Protein AF-A0A4Y2GXM3-F1 (afdb_monomer_lite)

Structure (mmCIF, N/CA/C/O backbone):
data_AF-A0A4Y2GXM3-F1
#
_entry.id   AF-A0A4Y2GXM3-F1
#
loop_
_atom_site.group_PDB
_atom_site.id
_atom_site.type_symbol
_atom_site.label_atom_id
_atom_site.label_alt_id
_atom_site.label_comp_id
_atom_site.label_asym_id
_atom_site.label_entity_id
_atom_site.label_seq_id
_atom_site.pdbx_PDB_ins_code
_atom_site.Cartn_x
_atom_site.Cartn_y
_atom_site.Cartn_z
_atom_site.occupancy
_atom_site.B_iso_or_equiv
_atom_site.auth_seq_id
_atom_site.auth_comp_id
_atom_site.auth_asym_id
_atom_site.auth_atom_id
_atom_site.pdbx_PDB_model_num
ATOM 1 N N . MET A 1 1 ? 1.004 18.731 -27.148 1.00 41.00 1 MET A N 1
ATOM 2 C CA . MET A 1 1 ? 0.271 18.524 -25.878 1.00 41.00 1 MET A CA 1
ATOM 3 C C . MET A 1 1 ? 1.227 18.730 -24.710 1.00 41.00 1 MET A C 1
ATOM 5 O O . MET A 1 1 ? 2.089 17.896 -24.471 1.00 41.00 1 MET A O 1
ATOM 9 N N . LEU A 1 2 ? 1.155 19.890 -24.053 1.00 43.88 2 LEU A N 1
ATOM 10 C CA . LEU A 1 2 ? 2.109 20.311 -23.023 1.00 43.88 2 LEU A CA 1
ATOM 11 C C . LEU A 1 2 ? 1.802 19.648 -21.672 1.00 43.88 2 LEU A C 1
ATOM 13 O O . LEU A 1 2 ? 0.729 19.828 -21.098 1.00 43.88 2 LEU A O 1
ATOM 17 N N . TRP A 1 3 ? 2.784 18.898 -21.176 1.00 54.69 3 TRP A N 1
ATOM 18 C CA . TRP A 1 3 ? 2.893 18.320 -19.838 1.00 54.69 3 TRP A CA 1
ATOM 19 C C . TRP A 1 3 ? 2.672 19.365 -18.727 1.00 54.69 3 TRP A C 1
ATOM 21 O O . TRP A 1 3 ? 3.615 19.994 -18.250 1.00 54.69 3 TRP A O 1
ATOM 31 N N . LYS A 1 4 ? 1.429 19.537 -18.266 1.00 55.31 4 LYS A N 1
ATOM 32 C CA . LYS A 1 4 ? 1.075 20.548 -17.248 1.00 55.31 4 LYS A CA 1
ATOM 33 C C . LYS A 1 4 ? 1.703 20.327 -15.857 1.00 55.31 4 LYS A C 1
ATOM 35 O O . LYS A 1 4 ? 1.666 21.236 -15.044 1.00 55.31 4 LYS A O 1
ATOM 40 N N . HIS A 1 5 ? 2.315 19.168 -15.588 1.00 62.88 5 HIS A N 1
ATOM 41 C CA . HIS A 1 5 ? 2.754 18.775 -14.236 1.00 62.88 5 HIS A CA 1
ATOM 42 C C . HIS A 1 5 ? 4.244 18.415 -14.120 1.00 62.88 5 HIS A C 1
ATOM 44 O O . HIS A 1 5 ? 4.621 17.636 -13.247 1.00 62.88 5 HIS A O 1
ATOM 50 N N . CYS A 1 6 ? 5.106 18.866 -15.037 1.00 70.19 6 CYS A N 1
ATOM 51 C CA . CYS A 1 6 ? 6.538 18.561 -14.944 1.00 70.19 6 CYS A CA 1
ATOM 52 C C . CYS A 1 6 ? 7.345 19.661 -14.276 1.00 70.19 6 CYS A C 1
ATOM 54 O O . CYS A 1 6 ? 7.224 20.820 -14.650 1.00 70.19 6 CYS A O 1
ATOM 56 N N . ILE A 1 7 ? 8.194 19.254 -13.330 1.00 72.44 7 ILE A N 1
ATOM 57 C CA . ILE A 1 7 ? 9.074 20.127 -12.540 1.00 72.44 7 ILE A CA 1
ATOM 58 C C . ILE A 1 7 ? 10.339 20.507 -13.339 1.00 72.44 7 ILE A C 1
ATOM 60 O O . ILE A 1 7 ? 11.126 21.347 -12.918 1.00 72.44 7 ILE A O 1
ATOM 64 N N . CYS A 1 8 ? 10.560 19.909 -14.515 1.00 74.38 8 CYS A N 1
ATOM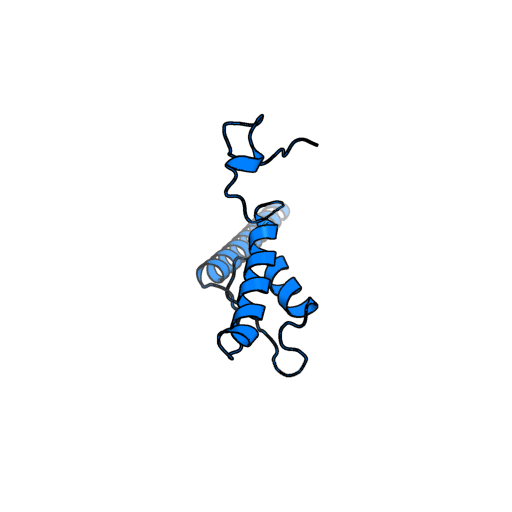 65 C CA . CYS A 1 8 ? 11.696 20.242 -15.368 1.00 74.38 8 CYS A CA 1
ATOM 66 C C . CYS A 1 8 ? 11.649 21.716 -15.808 1.00 74.38 8 CYS A C 1
ATOM 68 O O . CYS A 1 8 ? 10.680 22.168 -16.418 1.00 74.38 8 CYS A O 1
ATOM 70 N N . THR A 1 9 ? 12.738 22.438 -15.545 1.00 69.31 9 THR A N 1
ATOM 71 C CA . THR A 1 9 ? 12.900 23.869 -15.848 1.00 69.31 9 THR A CA 1
ATOM 72 C C . THR A 1 9 ? 12.971 24.164 -17.346 1.00 69.31 9 THR A C 1
ATOM 74 O O . THR A 1 9 ? 12.526 25.218 -17.789 1.00 69.31 9 THR A O 1
ATOM 77 N N . ASN A 1 10 ? 13.481 23.227 -18.150 1.00 70.12 10 ASN A N 1
ATOM 78 C CA . ASN A 1 10 ? 13.586 23.378 -19.598 1.00 70.12 10 ASN A CA 1
ATOM 79 C C . ASN A 1 10 ? 12.449 22.626 -20.313 1.00 70.12 10 ASN A C 1
ATOM 81 O O . ASN A 1 10 ? 12.449 21.396 -20.384 1.00 70.12 10 ASN A O 1
ATOM 85 N N . LYS A 1 11 ? 11.474 23.377 -20.843 1.00 69.12 11 LYS A N 1
ATOM 86 C CA . LYS A 1 11 ? 10.317 22.827 -21.571 1.00 69.12 11 LYS A CA 1
ATOM 87 C C . LYS A 1 11 ? 10.608 22.530 -23.049 1.00 69.12 11 LYS A C 1
ATOM 89 O O . LYS A 1 11 ? 9.902 21.709 -23.625 1.00 69.12 11 LYS A O 1
ATOM 94 N N . THR A 1 12 ? 11.626 23.152 -23.651 1.00 68.06 12 THR A N 1
ATOM 95 C CA . THR A 1 12 ? 11.944 23.018 -25.086 1.00 68.06 12 THR A CA 1
ATOM 96 C C . THR A 1 12 ? 12.776 21.772 -25.397 1.00 68.06 12 THR A C 1
ATOM 98 O O . THR A 1 12 ? 12.523 21.124 -26.402 1.00 68.06 12 THR A O 1
ATOM 101 N N . ASN A 1 13 ? 13.676 21.357 -24.497 1.00 64.69 13 ASN A N 1
ATOM 102 C CA . ASN A 1 13 ? 14.450 20.104 -24.593 1.00 64.69 13 ASN A CA 1
ATOM 103 C C . ASN A 1 13 ? 14.083 19.098 -23.492 1.00 64.69 13 ASN A C 1
ATOM 105 O O . ASN A 1 13 ? 14.918 18.350 -22.979 1.00 64.69 13 ASN A O 1
ATOM 109 N N . HIS A 1 14 ? 12.808 19.104 -23.110 1.00 69.88 14 HIS A N 1
ATOM 110 C CA . HIS A 1 14 ? 12.294 18.380 -21.958 1.00 69.88 14 HIS A CA 1
ATOM 111 C C . HIS A 1 14 ? 12.615 16.871 -21.997 1.00 69.88 14 HIS A C 1
ATOM 113 O O . HIS A 1 14 ? 13.090 16.314 -21.011 1.00 69.88 14 HIS A O 1
ATOM 119 N N . LEU A 1 15 ? 12.394 16.209 -23.137 1.00 67.44 15 LEU A N 1
ATOM 120 C CA . LEU A 1 15 ? 12.476 14.747 -23.253 1.00 67.44 1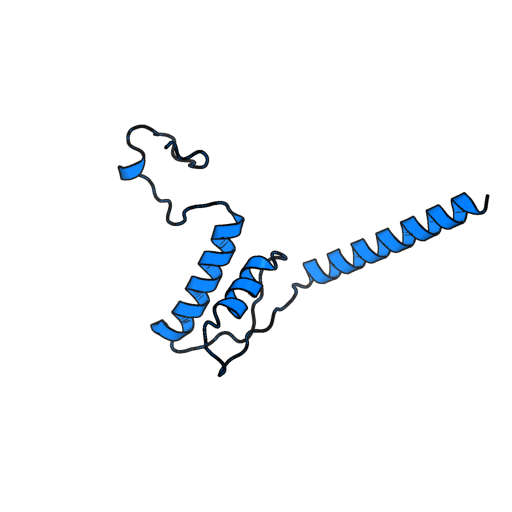5 LEU A CA 1
ATOM 121 C C . LEU A 1 15 ? 13.895 14.186 -23.067 1.00 67.44 15 LEU A C 1
ATOM 123 O O . LEU A 1 15 ? 14.038 13.087 -22.550 1.00 67.44 15 LEU A O 1
ATOM 127 N N . GLN A 1 16 ? 14.937 14.946 -23.413 1.00 69.38 16 GLN A N 1
ATOM 128 C CA . GLN A 1 16 ? 16.329 14.474 -23.359 1.00 69.38 16 GLN A CA 1
ATOM 129 C C . GLN A 1 16 ? 16.909 14.444 -21.934 1.00 69.38 16 GLN A C 1
ATOM 131 O O . GLN A 1 16 ? 17.885 13.749 -21.673 1.00 69.38 16 GLN A O 1
ATOM 136 N N . LYS A 1 17 ? 16.330 15.207 -20.996 1.00 72.75 17 LYS A N 1
ATOM 137 C CA . LYS A 1 17 ? 16.826 15.322 -19.608 1.00 72.75 17 LYS A CA 1
ATOM 138 C C . LYS A 1 17 ? 15.769 14.995 -18.550 1.00 72.75 17 LYS A C 1
ATOM 140 O O . LYS A 1 17 ? 16.016 15.173 -17.355 1.00 72.75 17 LYS A O 1
ATOM 145 N N . CYS A 1 18 ? 14.586 14.540 -18.958 1.00 76.56 18 CYS A N 1
ATOM 146 C CA . CYS A 1 18 ? 13.519 14.216 -18.023 1.00 76.56 18 CYS A CA 1
ATOM 147 C C . CYS A 1 18 ? 13.799 12.886 -17.312 1.00 76.56 18 CYS A C 1
ATOM 149 O O . CYS A 1 18 ? 13.914 11.847 -17.951 1.00 76.56 18 CYS A O 1
ATOM 151 N N . LYS A 1 19 ? 13.839 12.906 -15.975 1.00 76.44 19 LYS A N 1
ATOM 152 C CA . LYS A 1 19 ? 13.965 11.699 -15.132 1.00 76.44 19 LYS A CA 1
ATOM 153 C C . LYS A 1 19 ? 12.615 11.121 -14.687 1.00 76.44 19 LYS A C 1
ATOM 155 O O . LYS A 1 19 ? 12.566 10.283 -13.788 1.00 76.44 19 LYS A O 1
ATOM 160 N N . ARG A 1 20 ? 11.496 11.609 -15.232 1.00 75.56 20 ARG A N 1
ATOM 161 C CA . ARG A 1 20 ? 10.165 11.137 -14.833 1.00 75.56 20 ARG A CA 1
ATOM 162 C C . ARG A 1 20 ? 9.989 9.686 -15.280 1.00 75.56 20 ARG A C 1
ATOM 164 O O . ARG A 1 20 ? 10.123 9.407 -16.462 1.00 75.56 20 ARG A O 1
ATOM 171 N N . ASN A 1 21 ? 9.622 8.804 -14.349 1.00 76.31 21 ASN A N 1
ATOM 172 C CA . ASN A 1 21 ? 9.306 7.406 -14.671 1.00 76.31 21 ASN A CA 1
ATOM 173 C C . ASN A 1 21 ? 7.797 7.080 -14.651 1.00 76.31 21 ASN A C 1
ATOM 175 O O . ASN A 1 21 ? 7.396 6.079 -15.227 1.00 76.31 21 ASN A O 1
ATOM 179 N N . ILE A 1 22 ? 6.957 7.926 -14.041 1.00 74.75 22 ILE A N 1
ATOM 180 C CA . ILE A 1 22 ? 5.500 7.717 -13.976 1.00 74.75 22 ILE A CA 1
ATOM 181 C C . ILE A 1 22 ? 4.756 8.848 -14.667 1.00 74.75 22 ILE A C 1
ATOM 183 O O . ILE A 1 22 ? 4.999 10.022 -14.392 1.00 74.75 22 ILE A O 1
ATOM 187 N N . GLU A 1 23 ? 3.793 8.484 -15.506 1.00 75.94 23 GLU A N 1
ATOM 188 C CA . GLU A 1 23 ? 2.835 9.405 -16.104 1.00 75.94 23 GLU A CA 1
ATOM 189 C C . GLU A 1 23 ? 1.530 9.463 -15.301 1.00 75.94 23 GLU A C 1
ATOM 191 O O . GLU A 1 23 ? 0.878 8.446 -15.055 1.00 75.94 23 GLU A O 1
ATOM 196 N N . GLY A 1 24 ? 1.102 10.673 -14.940 1.00 76.81 24 GLY A N 1
ATOM 197 C CA . GLY A 1 24 ? -0.172 10.912 -14.261 1.00 76.81 24 GLY A CA 1
ATOM 198 C C . GLY A 1 24 ? -0.038 11.817 -13.040 1.00 76.81 24 GLY A C 1
ATOM 199 O O . GLY A 1 24 ? 0.892 12.615 -12.940 1.00 76.81 24 GLY A O 1
ATOM 200 N N . TYR A 1 25 ? -1.009 11.709 -12.134 1.00 79.25 25 TYR A N 1
ATOM 201 C CA . TYR A 1 25 ? -1.057 12.453 -10.875 1.00 79.25 25 TYR A CA 1
ATOM 202 C C . TYR A 1 25 ? -0.418 11.655 -9.730 1.00 79.25 25 TYR A C 1
ATOM 204 O O . TYR A 1 25 ? -0.235 10.442 -9.833 1.00 79.25 25 TYR A O 1
ATOM 212 N N . SER A 1 26 ? -0.122 12.327 -8.615 1.00 75.81 26 SER A N 1
ATOM 213 C CA . SER A 1 26 ? 0.549 11.729 -7.449 1.00 75.81 26 SER A CA 1
ATOM 214 C C . SER A 1 26 ? -0.135 10.456 -6.942 1.00 75.81 26 SER A C 1
ATOM 216 O O . SER A 1 26 ? 0.525 9.449 -6.719 1.00 75.81 26 SER A O 1
ATOM 218 N N . GLY A 1 27 ? -1.466 10.450 -6.844 1.00 79.44 27 GLY A N 1
ATOM 219 C CA . GLY A 1 27 ? -2.219 9.269 -6.412 1.00 79.44 27 GLY A CA 1
ATOM 220 C C . GLY A 1 27 ? -2.121 8.069 -7.364 1.00 79.44 27 GLY A C 1
ATOM 221 O O . GLY A 1 27 ? -2.250 6.939 -6.909 1.00 79.44 27 GLY A O 1
ATOM 222 N N . LYS A 1 28 ? -1.842 8.277 -8.660 1.00 84.19 28 LYS A N 1
ATOM 223 C CA . LYS A 1 28 ? -1.576 7.174 -9.599 1.00 84.19 28 LYS A CA 1
ATOM 224 C C . LYS A 1 28 ? -0.198 6.548 -9.361 1.00 84.19 28 LYS A C 1
ATOM 226 O O . LYS A 1 28 ? -0.056 5.342 -9.521 1.00 84.19 28 LYS A O 1
ATOM 231 N N . MET A 1 29 ? 0.785 7.335 -8.910 1.00 86.25 29 MET A N 1
ATOM 232 C CA . MET A 1 29 ? 2.119 6.815 -8.584 1.00 86.25 29 MET A CA 1
ATOM 233 C C . MET A 1 29 ? 2.070 5.745 -7.492 1.00 86.25 29 MET A C 1
ATOM 235 O O . MET A 1 29 ? 2.790 4.755 -7.573 1.00 86.25 29 MET A O 1
ATOM 239 N N . GLU A 1 30 ? 1.214 5.934 -6.487 1.00 87.31 30 GLU A N 1
ATOM 240 C CA . GLU A 1 30 ? 1.030 4.964 -5.405 1.00 87.31 30 GLU A CA 1
ATOM 241 C C . GLU A 1 30 ? 0.423 3.653 -5.923 1.00 87.31 30 GLU A C 1
ATOM 243 O O . GLU A 1 30 ? 0.918 2.575 -5.603 1.00 87.31 30 GLU A O 1
ATOM 248 N N . VAL A 1 31 ? -0.611 3.746 -6.766 1.00 89.31 31 VAL A N 1
ATOM 249 C CA . VAL A 1 31 ? -1.296 2.584 -7.352 1.00 89.31 31 VAL A CA 1
ATOM 250 C C . VAL A 1 31 ? -0.348 1.778 -8.245 1.00 89.31 31 VAL A C 1
ATOM 252 O O . VAL A 1 31 ? -0.183 0.572 -8.048 1.00 89.31 31 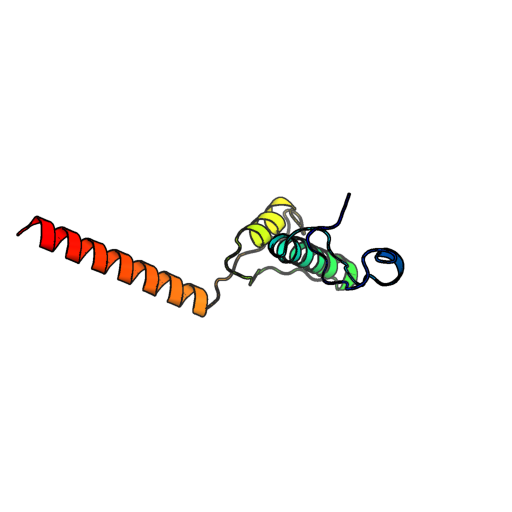VAL A O 1
ATOM 255 N N . ASP A 1 32 ? 0.311 2.445 -9.195 1.00 90.38 32 ASP A N 1
ATOM 256 C CA . ASP A 1 32 ? 1.223 1.798 -10.144 1.00 90.38 32 ASP A CA 1
ATOM 257 C C . A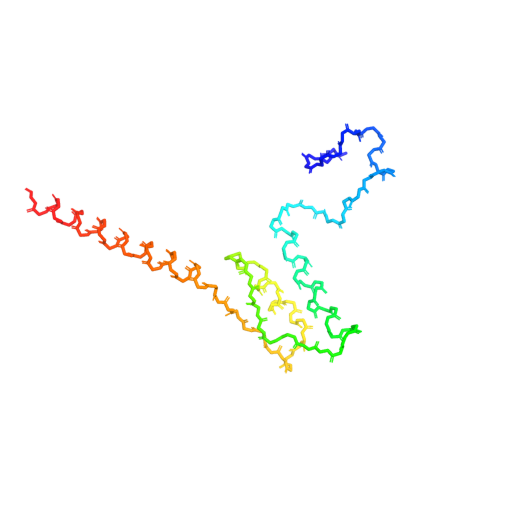SP A 1 32 ? 2.460 1.235 -9.427 1.00 90.38 32 ASP A C 1
ATOM 259 O O . ASP A 1 32 ? 2.917 0.126 -9.725 1.00 90.38 32 ASP A O 1
ATOM 263 N N . GLY A 1 33 ? 2.978 1.971 -8.438 1.00 91.25 33 GLY A N 1
ATOM 264 C CA . GLY A 1 33 ? 4.091 1.538 -7.599 1.00 91.25 33 GLY A CA 1
ATOM 265 C C . GLY A 1 33 ? 3.758 0.278 -6.803 1.00 91.25 33 GLY A C 1
ATOM 266 O O . GLY A 1 33 ? 4.524 -0.686 -6.838 1.00 91.25 33 GLY A O 1
ATOM 267 N N . ALA A 1 34 ? 2.598 0.246 -6.143 1.00 92.12 34 ALA A N 1
ATOM 268 C CA . ALA A 1 34 ? 2.165 -0.907 -5.362 1.00 92.12 34 ALA A CA 1
ATOM 269 C C . ALA A 1 34 ? 1.993 -2.158 -6.242 1.00 92.12 34 ALA A C 1
ATOM 271 O O . ALA A 1 34 ? 2.541 -3.212 -5.923 1.00 92.12 34 ALA A O 1
ATOM 272 N N . LEU A 1 35 ? 1.332 -2.039 -7.399 1.00 92.69 35 LEU A N 1
ATOM 273 C CA . LEU A 1 35 ? 1.218 -3.144 -8.360 1.00 92.69 35 LEU A CA 1
ATOM 274 C C . LEU A 1 35 ? 2.583 -3.661 -8.827 1.00 92.69 35 LEU A C 1
ATOM 276 O O . LEU A 1 35 ? 2.789 -4.872 -8.929 1.00 92.69 35 LEU A O 1
ATOM 280 N N . SER A 1 36 ? 3.511 -2.750 -9.130 1.00 94.06 36 SER A N 1
ATOM 281 C CA . SER A 1 36 ? 4.858 -3.105 -9.578 1.00 94.06 36 SER A CA 1
ATOM 282 C C . SER A 1 36 ? 5.612 -3.893 -8.509 1.00 94.06 36 SER A C 1
ATOM 284 O O . SER A 1 36 ? 6.225 -4.913 -8.820 1.00 94.06 36 SER A O 1
ATOM 286 N N . ILE A 1 37 ? 5.519 -3.479 -7.242 1.00 94.12 37 ILE A N 1
ATOM 287 C CA . ILE A 1 37 ? 6.154 -4.174 -6.115 1.00 94.12 37 ILE A CA 1
ATOM 288 C C . ILE A 1 37 ? 5.583 -5.589 -5.955 1.0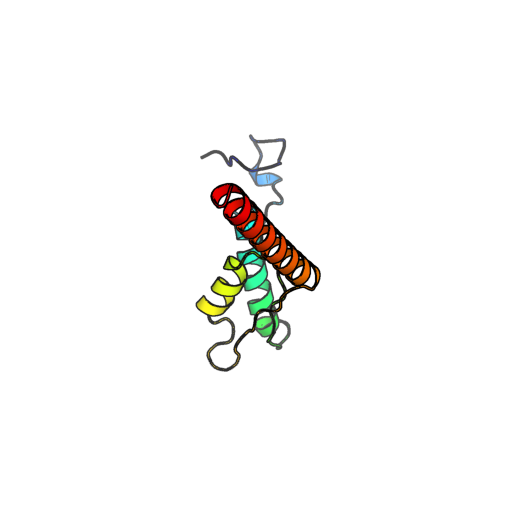0 94.12 37 ILE A C 1
ATOM 290 O O . ILE A 1 37 ? 6.359 -6.541 -5.919 1.00 94.12 37 ILE A O 1
ATOM 294 N N . PHE A 1 38 ? 4.255 -5.741 -5.942 1.00 94.56 38 PHE A N 1
ATOM 295 C CA . PHE A 1 38 ? 3.599 -7.046 -5.776 1.00 94.56 38 PHE A CA 1
ATOM 296 C C . PHE A 1 38 ? 3.902 -8.015 -6.928 1.00 94.56 38 PHE A C 1
ATOM 298 O O . PHE A 1 38 ? 4.184 -9.189 -6.713 1.00 94.56 38 PHE A O 1
ATOM 305 N N . ARG A 1 39 ? 3.913 -7.538 -8.175 1.00 94.38 39 ARG A N 1
ATOM 306 C CA . ARG A 1 39 ? 4.290 -8.389 -9.318 1.00 94.38 39 ARG A CA 1
ATOM 307 C C . ARG A 1 39 ? 5.764 -8.785 -9.277 1.00 94.38 39 ARG A C 1
ATOM 309 O O . ARG A 1 39 ? 6.136 -9.882 -9.696 1.00 94.38 39 ARG A O 1
ATOM 316 N N . ARG A 1 40 ? 6.628 -7.886 -8.800 1.00 95.94 40 ARG A N 1
ATOM 317 C CA . ARG A 1 40 ? 8.073 -8.127 -8.717 1.00 95.94 40 ARG A CA 1
ATOM 318 C C . ARG A 1 40 ? 8.447 -9.082 -7.595 1.00 95.94 40 ARG A C 1
ATOM 320 O O . ARG A 1 40 ? 9.407 -9.821 -7.786 1.00 95.94 40 ARG A O 1
ATOM 327 N N . SER A 1 41 ? 7.731 -9.099 -6.473 1.00 95.31 41 SER A N 1
ATOM 328 C CA . SER A 1 41 ? 8.026 -10.055 -5.400 1.00 95.31 41 SER A CA 1
ATOM 329 C C . SER A 1 41 ? 7.888 -11.497 -5.870 1.00 95.31 41 SER A C 1
ATOM 331 O O . SER A 1 41 ? 8.779 -12.294 -5.594 1.00 95.31 41 SER A O 1
ATOM 333 N N . GLU A 1 42 ? 6.861 -11.818 -6.661 1.00 92.44 42 GLU A N 1
ATOM 334 C CA . GLU A 1 42 ? 6.719 -13.172 -7.205 1.00 92.44 42 GLU A CA 1
ATOM 335 C C . GLU A 1 42 ? 7.712 -13.419 -8.348 1.00 92.44 42 GLU A C 1
ATOM 337 O O . GLU A 1 42 ? 8.487 -14.368 -8.294 1.00 92.44 42 GLU A O 1
ATOM 342 N N . SER A 1 43 ? 7.767 -12.527 -9.344 1.00 93.69 43 SER A N 1
ATOM 343 C CA . SER A 1 43 ? 8.587 -12.756 -10.548 1.00 93.69 43 SER A CA 1
ATOM 344 C C . SER A 1 43 ? 10.102 -12.676 -10.335 1.00 93.69 43 SER A C 1
ATOM 346 O O . SER A 1 43 ? 10.843 -13.327 -11.066 1.00 93.69 43 SER A O 1
ATOM 348 N N . LYS A 1 44 ? 10.588 -11.865 -9.386 1.00 95.50 44 LYS A N 1
ATOM 349 C CA . LYS A 1 44 ? 12.032 -11.656 -9.160 1.00 95.50 44 LYS A CA 1
ATOM 350 C C . LYS A 1 44 ? 12.548 -12.261 -7.866 1.00 95.50 44 LYS A C 1
ATOM 352 O O . LYS A 1 44 ? 13.723 -12.601 -7.801 1.00 95.50 44 LYS A O 1
ATOM 357 N N . CYS A 1 45 ? 11.702 -12.344 -6.845 1.00 93.75 45 CYS A N 1
ATOM 358 C CA . CYS A 1 45 ? 12.119 -12.751 -5.506 1.00 93.75 45 CYS A CA 1
ATOM 359 C C . CYS A 1 45 ? 11.445 -14.050 -5.037 1.00 93.75 45 CYS A C 1
ATOM 361 O O . CYS A 1 45 ? 11.755 -14.516 -3.946 1.00 93.75 45 CYS A O 1
ATOM 363 N N . ASN A 1 46 ? 10.545 -14.627 -5.845 1.00 93.38 46 ASN A N 1
ATOM 364 C CA . ASN A 1 46 ? 9.818 -15.865 -5.571 1.00 93.38 46 ASN A CA 1
ATOM 365 C C . ASN A 1 46 ? 9.084 -15.888 -4.213 1.00 93.38 46 ASN A C 1
ATOM 367 O O . ASN A 1 46 ? 9.028 -16.917 -3.541 1.00 93.38 46 ASN A O 1
ATOM 371 N N . PHE A 1 47 ? 8.516 -14.753 -3.793 1.00 94.12 47 PHE A N 1
ATOM 372 C CA . PHE A 1 47 ? 7.664 -14.679 -2.603 1.00 94.12 47 PHE A CA 1
ATOM 373 C C . PHE A 1 47 ? 6.409 -13.840 -2.855 1.00 94.12 47 PHE A C 1
ATOM 375 O O . PHE A 1 47 ? 6.329 -13.061 -3.806 1.00 94.12 47 PHE A O 1
ATOM 382 N N . ARG A 1 48 ? 5.413 -13.985 -1.976 1.00 95.19 48 ARG A N 1
ATOM 383 C CA . ARG A 1 48 ? 4.139 -13.264 -2.061 1.00 95.19 48 ARG A CA 1
ATOM 384 C C . ARG A 1 48 ? 3.884 -12.458 -0.798 1.00 95.19 48 ARG A C 1
ATOM 386 O O . ARG A 1 48 ? 4.072 -12.951 0.310 1.00 95.19 48 ARG A O 1
ATOM 393 N N . TYR A 1 49 ? 3.417 -11.228 -0.975 1.00 95.19 49 TYR A N 1
ATOM 394 C CA . TYR A 1 49 ? 2.894 -10.411 0.117 1.00 95.19 49 TYR A CA 1
ATOM 395 C C . TYR A 1 49 ? 1.447 -10.807 0.428 1.00 95.19 49 TYR A C 1
ATOM 397 O O . TYR A 1 49 ? 0.601 -10.805 -0.459 1.00 95.19 49 TYR A O 1
ATOM 405 N N . THR A 1 50 ? 1.135 -11.082 1.690 1.00 94.44 50 THR A N 1
ATOM 406 C CA . THR A 1 50 ? -0.235 -11.395 2.147 1.00 94.44 50 THR A CA 1
ATOM 407 C C . THR A 1 50 ? -0.947 -10.186 2.754 1.00 94.44 50 THR A C 1
ATOM 409 O O . THR A 1 50 ? -2.163 -10.193 2.954 1.00 94.44 50 THR A O 1
ATOM 412 N N . GLN A 1 51 ? -0.193 -9.126 3.042 1.00 94.00 51 GLN A N 1
ATOM 413 C CA . GLN A 1 51 ? -0.665 -7.936 3.731 1.00 94.00 51 GLN A CA 1
ATOM 414 C C . GLN A 1 51 ? -0.198 -6.679 2.999 1.00 94.00 51 GLN A C 1
ATOM 416 O O . GLN A 1 51 ? 0.945 -6.586 2.551 1.00 94.00 51 GLN A O 1
ATOM 421 N N . TYR A 1 52 ? -1.093 -5.704 2.892 1.00 92.94 52 TYR A N 1
ATOM 422 C CA . TYR A 1 52 ? -0.836 -4.388 2.332 1.00 92.94 52 TYR A CA 1
ATOM 423 C C . TYR A 1 52 ? -0.979 -3.336 3.430 1.00 92.94 52 TYR A C 1
ATOM 425 O O . TYR A 1 52 ? -2.070 -3.125 3.960 1.00 92.94 52 TYR A O 1
ATOM 433 N N . LEU A 1 53 ? 0.121 -2.654 3.741 1.00 91.00 53 LEU A N 1
ATOM 434 C CA . LEU A 1 53 ? 0.132 -1.459 4.576 1.00 91.00 53 LEU A CA 1
ATOM 435 C C . LEU A 1 53 ? 0.440 -0.262 3.676 1.00 91.00 53 LEU A C 1
ATOM 437 O O . LEU A 1 53 ? 1.540 -0.152 3.139 1.00 91.00 53 LEU A O 1
ATOM 441 N N . GLY A 1 54 ? -0.535 0.621 3.499 1.00 85.25 54 GLY A N 1
ATOM 442 C CA . GLY A 1 54 ? -0.410 1.794 2.639 1.00 85.25 54 GLY A CA 1
ATOM 443 C C . GLY A 1 54 ? -1.076 3.016 3.243 1.00 85.25 54 GLY A C 1
ATOM 444 O O . GLY A 1 54 ? -1.557 2.985 4.380 1.00 85.25 54 GLY A O 1
ATOM 445 N N . HIS A 1 55 ? -1.105 4.104 2.477 1.00 76.94 55 HIS A N 1
ATOM 446 C CA . HIS A 1 55 ? -1.851 5.279 2.889 1.00 76.94 55 HIS A CA 1
ATOM 447 C C . HIS A 1 55 ? -3.355 4.969 2.916 1.00 76.94 55 HIS A C 1
ATOM 449 O O . HIS A 1 55 ? -3.829 3.950 2.408 1.00 76.94 55 HIS A O 1
ATOM 455 N N . ASP A 1 56 ? -4.148 5.883 3.470 1.00 69.56 56 ASP A N 1
ATOM 456 C CA . ASP A 1 56 ? -5.610 5.753 3.480 1.00 69.56 56 ASP A CA 1
ATOM 457 C C . ASP A 1 56 ? -6.252 5.782 2.076 1.00 69.56 56 ASP A C 1
ATOM 459 O O . ASP A 1 56 ? -7.463 5.687 1.894 1.00 69.56 56 ASP A O 1
ATOM 463 N N . ASN A 1 57 ? -5.439 5.887 1.032 1.00 69.69 57 ASN A N 1
ATOM 464 C CA . ASN A 1 57 ? -5.896 5.788 -0.331 1.00 69.69 57 ASN A CA 1
ATOM 465 C C . ASN A 1 57 ? -6.297 4.337 -0.645 1.00 69.69 57 ASN A C 1
ATOM 467 O O . ASN A 1 57 ? -5.486 3.485 -1.006 1.00 69.69 57 ASN A O 1
ATOM 471 N N . THR A 1 58 ? -7.591 4.049 -0.528 1.00 80.31 58 THR A N 1
ATOM 472 C CA . THR A 1 58 ? -8.175 2.736 -0.843 1.00 80.31 58 THR A CA 1
ATOM 473 C C . THR A 1 58 ? -7.934 2.299 -2.287 1.00 80.31 58 THR A C 1
ATOM 475 O O . THR A 1 58 ? -7.958 1.102 -2.562 1.00 80.31 58 THR A O 1
ATOM 478 N N . LYS A 1 59 ? -7.625 3.228 -3.204 1.00 88.81 59 LYS A N 1
ATOM 479 C CA . LYS A 1 59 ? -7.422 2.935 -4.630 1.00 88.81 59 LYS A CA 1
ATOM 480 C C . LYS A 1 59 ? -6.289 1.946 -4.886 1.00 88.81 59 LYS A C 1
ATOM 482 O O . LYS A 1 59 ? -6.448 1.062 -5.721 1.00 88.81 59 LYS A O 1
ATOM 487 N N . ALA A 1 60 ? -5.164 2.070 -4.182 1.00 89.62 60 ALA A N 1
ATOM 488 C CA . ALA A 1 60 ? -4.018 1.187 -4.398 1.00 89.62 60 ALA A CA 1
ATOM 489 C C . ALA A 1 60 ? -4.340 -0.253 -3.983 1.00 89.62 60 ALA A C 1
ATOM 491 O O . ALA A 1 60 ? -4.147 -1.174 -4.773 1.00 89.62 60 ALA A O 1
ATOM 492 N N . PHE A 1 61 ? -4.923 -0.430 -2.794 1.00 91.88 61 PHE A N 1
ATOM 493 C CA . PHE A 1 61 ? -5.369 -1.741 -2.326 1.00 91.88 61 PHE A CA 1
ATOM 494 C C . PHE A 1 61 ? -6.428 -2.354 -3.247 1.00 91.88 61 PHE A C 1
ATOM 496 O O . PHE A 1 61 ? -6.261 -3.488 -3.684 1.00 91.88 61 PHE A O 1
ATOM 503 N N . ASN A 1 62 ? -7.467 -1.596 -3.609 1.00 92.62 62 ASN A N 1
ATOM 504 C CA . ASN A 1 62 ? -8.515 -2.086 -4.5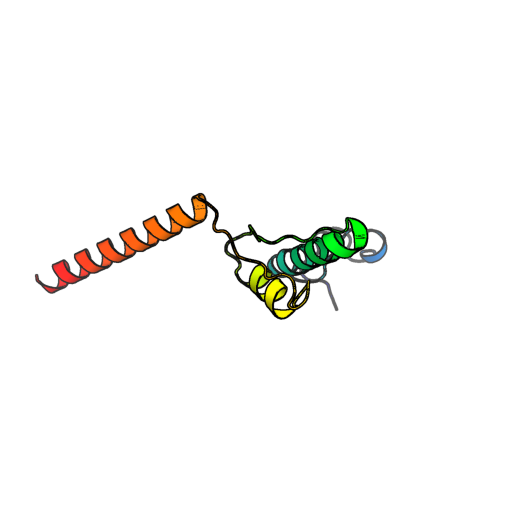06 1.00 92.62 62 ASN A CA 1
ATOM 505 C C . ASN A 1 62 ? -7.928 -2.554 -5.837 1.00 92.62 62 ASN A C 1
ATOM 507 O O . ASN A 1 62 ? -8.258 -3.636 -6.304 1.00 92.62 62 ASN A O 1
ATOM 511 N N . THR A 1 63 ? -6.977 -1.801 -6.392 1.00 92.75 63 THR A N 1
ATOM 512 C CA . THR A 1 63 ? -6.325 -2.184 -7.647 1.00 92.75 63 THR A CA 1
ATOM 513 C C . THR A 1 63 ? -5.526 -3.486 -7.506 1.00 92.75 63 THR A C 1
ATOM 515 O O . THR A 1 63 ? -5.520 -4.295 -8.429 1.00 92.75 63 THR A O 1
ATOM 518 N N . ILE A 1 64 ? -4.861 -3.730 -6.369 1.00 92.38 64 ILE A N 1
ATOM 519 C CA . ILE A 1 64 ? -4.153 -5.000 -6.112 1.00 92.38 64 ILE A CA 1
ATOM 520 C C . ILE A 1 64 ? -5.132 -6.180 -6.139 1.00 92.38 64 ILE A C 1
ATOM 522 O O . ILE A 1 64 ? -4.833 -7.200 -6.762 1.00 92.38 64 ILE A O 1
ATOM 526 N N . ILE A 1 65 ? -6.295 -6.023 -5.498 1.00 93.19 65 ILE A N 1
ATOM 527 C CA . ILE A 1 65 ? -7.342 -7.051 -5.446 1.00 93.19 65 ILE A CA 1
ATOM 528 C C . ILE A 1 65 ? -7.975 -7.261 -6.824 1.00 93.19 65 ILE A C 1
ATOM 530 O O . ILE A 1 65 ? -8.025 -8.386 -7.309 1.00 93.19 65 ILE A O 1
ATOM 534 N N . GLU A 1 66 ? -8.379 -6.185 -7.500 1.00 93.75 66 GLU A N 1
ATOM 535 C CA . GLU A 1 66 ? -8.981 -6.224 -8.840 1.00 93.75 66 GLU A CA 1
ATOM 536 C C . GLU A 1 66 ? -8.050 -6.848 -9.883 1.00 93.75 66 GLU A C 1
ATOM 538 O O . GLU A 1 66 ? -8.495 -7.561 -10.780 1.00 93.75 66 GLU A O 1
ATOM 543 N N . LYS A 1 67 ? -6.742 -6.585 -9.788 1.00 93.12 67 LYS A N 1
ATOM 544 C CA . LYS A 1 67 ? -5.741 -7.164 -10.694 1.00 93.12 67 LYS A CA 1
ATOM 545 C C . LYS A 1 67 ? -5.348 -8.593 -10.329 1.00 93.12 67 LYS A C 1
ATOM 547 O O . LYS A 1 67 ? -4.537 -9.153 -11.064 1.00 93.12 67 LYS A O 1
ATOM 552 N N . ASN A 1 68 ? -5.881 -9.140 -9.234 1.00 92.00 68 ASN A N 1
ATOM 553 C CA . ASN A 1 68 ? -5.636 -10.491 -8.735 1.00 92.00 68 ASN A CA 1
ATOM 554 C C . ASN A 1 68 ? -4.160 -10.907 -8.870 1.00 92.00 68 ASN A C 1
ATOM 556 O O . ASN A 1 68 ? -3.828 -11.890 -9.530 1.00 92.00 68 ASN A O 1
ATOM 560 N N . VAL A 1 69 ? -3.254 -10.094 -8.311 1.00 91.50 69 VAL A N 1
ATOM 561 C CA . VAL A 1 69 ? -1.810 -10.146 -8.624 1.00 91.50 69 VAL A CA 1
ATOM 562 C C . VAL A 1 69 ? -1.137 -11.499 -8.373 1.00 91.50 69 VAL A C 1
ATOM 564 O O . VAL A 1 69 ? -0.114 -11.756 -8.995 1.00 91.50 69 VAL A O 1
ATOM 567 N N . TYR A 1 70 ? -1.702 -12.349 -7.511 1.00 93.69 70 TYR A N 1
ATOM 568 C CA . TYR A 1 70 ? -1.199 -13.699 -7.220 1.00 93.69 70 TYR A CA 1
ATOM 569 C C . TYR A 1 70 ? -2.195 -14.818 -7.568 1.00 93.69 70 TYR A C 1
ATOM 571 O O . TYR A 1 70 ? -1.972 -15.981 -7.218 1.00 93.69 70 TYR A O 1
ATOM 579 N N . GLY A 1 71 ? -3.301 -14.481 -8.235 1.00 90.56 71 GLY A N 1
ATOM 580 C CA . GLY A 1 71 ? -4.396 -15.408 -8.492 1.00 90.56 71 GLY A CA 1
ATOM 581 C C . GLY A 1 71 ? -5.127 -15.864 -7.223 1.00 90.56 71 GLY A C 1
ATOM 582 O O . GLY A 1 71 ? -4.848 -15.436 -6.102 1.00 90.56 71 GLY A O 1
ATOM 583 N N . ASP A 1 72 ? -6.014 -16.842 -7.397 1.00 89.31 72 ASP A N 1
ATOM 584 C CA . ASP A 1 72 ? -6.903 -17.349 -6.336 1.00 89.31 72 ASP A CA 1
ATOM 585 C C . ASP A 1 72 ? -6.164 -18.084 -5.205 1.00 89.31 72 ASP A C 1
ATOM 587 O O . ASP A 1 72 ? -6.738 -18.423 -4.173 1.00 89.31 72 ASP A O 1
ATOM 591 N N . LYS A 1 73 ? -4.861 -18.327 -5.384 1.00 82.94 73 LYS A N 1
ATOM 592 C CA . LYS A 1 73 ? -4.008 -19.035 -4.425 1.00 82.94 73 LYS A CA 1
ATOM 593 C C . LYS A 1 73 ? -3.566 -18.158 -3.252 1.00 82.94 73 LYS A C 1
ATOM 595 O O . LYS A 1 73 ? -3.083 -18.701 -2.262 1.00 82.94 73 LYS A O 1
ATOM 600 N N . CYS A 1 74 ? -3.640 -16.828 -3.366 1.00 88.56 74 CYS A N 1
ATOM 601 C CA . CYS A 1 74 ? -3.118 -15.923 -2.340 1.00 88.56 74 CYS A CA 1
ATOM 602 C C . CYS A 1 74 ? -3.885 -14.594 -2.294 1.00 88.56 74 CYS A C 1
ATOM 604 O O . CYS A 1 74 ? -3.640 -13.687 -3.089 1.00 88.56 74 CYS A O 1
ATOM 606 N N . SER A 1 75 ? -4.764 -14.449 -1.299 1.00 91.12 75 SER A N 1
ATOM 607 C CA . SER A 1 75 ? -5.484 -13.203 -1.027 1.00 91.12 75 SER A CA 1
ATOM 608 C C . SER A 1 75 ? -4.628 -12.202 -0.246 1.00 91.12 75 SER A C 1
ATOM 610 O O . SER A 1 75 ? -3.953 -12.575 0.716 1.00 91.12 75 SER A O 1
ATOM 612 N N . VAL A 1 76 ? -4.716 -10.920 -0.602 1.00 93.44 76 VAL A N 1
ATOM 613 C CA . VAL A 1 76 ? -4.039 -9.823 0.107 1.00 93.44 76 VAL A CA 1
ATOM 614 C C . VAL A 1 76 ? -5.027 -9.128 1.043 1.00 93.44 76 VAL A C 1
ATOM 616 O O . VAL A 1 76 ? -6.132 -8.778 0.641 1.00 93.44 76 VAL A O 1
ATOM 619 N N . THR A 1 77 ? -4.628 -8.885 2.288 1.00 93.38 77 THR A N 1
ATOM 620 C CA . THR A 1 77 ? -5.437 -8.165 3.287 1.00 93.38 77 THR A CA 1
ATOM 621 C C . THR A 1 77 ? -4.889 -6.763 3.538 1.00 93.38 77 THR A C 1
ATOM 623 O O . THR A 1 77 ? -3.679 -6.546 3.488 1.00 93.38 77 THR A O 1
ATOM 626 N N . LYS A 1 78 ? -5.762 -5.782 3.794 1.00 92.19 78 LYS A N 1
ATOM 627 C CA . LYS A 1 78 ? -5.344 -4.411 4.121 1.00 92.19 78 LYS A CA 1
ATOM 628 C C . LYS A 1 78 ? -5.108 -4.277 5.624 1.00 92.19 78 LYS A C 1
ATOM 630 O O . LYS A 1 78 ? -5.980 -4.615 6.418 1.00 92.19 78 LYS A O 1
ATOM 635 N N . LEU A 1 79 ? -3.962 -3.718 5.995 1.00 92.12 79 LEU A N 1
ATOM 636 C CA . LEU A 1 79 ? -3.663 -3.277 7.352 1.00 92.12 79 LEU A CA 1
ATOM 637 C C . LEU A 1 79 ? -3.924 -1.770 7.485 1.00 92.12 79 LEU A C 1
ATOM 639 O O . LEU A 1 79 ? -3.704 -1.004 6.544 1.00 92.12 79 LEU A O 1
ATOM 643 N N . GLU A 1 80 ? -4.371 -1.337 8.664 1.00 89.38 80 GLU A N 1
ATOM 644 C CA . GLU A 1 80 ? -4.467 0.084 9.018 1.00 89.38 80 GLU A CA 1
ATOM 645 C C . GLU A 1 80 ? -3.276 0.477 9.902 1.00 89.38 80 GLU A C 1
ATOM 647 O O . GLU A 1 80 ? -2.899 -0.251 10.821 1.00 89.38 80 GLU A O 1
ATOM 652 N N . CYS A 1 81 ? -2.680 1.645 9.650 1.00 90.94 81 CYS A N 1
ATOM 653 C CA . CYS A 1 81 ? -1.643 2.169 10.534 1.00 90.94 81 CYS A CA 1
ATOM 654 C C . CYS A 1 81 ? -2.261 2.730 11.826 1.00 90.94 81 CYS A C 1
ATOM 656 O O . CYS A 1 81 ? -3.364 3.282 11.815 1.00 90.94 81 CYS A O 1
ATOM 658 N N . ILE A 1 82 ? -1.528 2.651 12.941 1.00 91.12 82 ILE A N 1
ATOM 659 C CA . ILE A 1 82 ? -1.999 3.119 14.260 1.00 91.12 82 ILE A CA 1
ATOM 660 C C . ILE A 1 82 ? -2.439 4.589 14.201 1.00 91.12 82 ILE A C 1
ATOM 662 O O . ILE A 1 82 ? -3.497 4.944 14.714 1.00 91.12 82 ILE A O 1
ATOM 666 N N . GLY A 1 83 ? -1.675 5.438 13.506 1.00 90.50 83 GLY A N 1
ATOM 667 C CA . GLY A 1 83 ? -2.028 6.847 13.319 1.00 90.50 83 GLY A CA 1
ATOM 668 C C . GLY A 1 83 ? -3.357 7.043 12.584 1.00 90.50 83 GLY A C 1
ATOM 669 O O . GLY A 1 83 ? -4.143 7.914 12.957 1.00 90.50 83 GLY A O 1
ATOM 670 N N . HIS A 1 84 ? -3.657 6.202 11.588 1.00 88.69 84 HIS A N 1
ATOM 671 C CA . HIS A 1 84 ? -4.958 6.213 10.925 1.00 88.69 84 HIS A CA 1
ATOM 672 C C . HIS A 1 84 ? -6.063 5.804 11.906 1.00 88.69 84 HIS A C 1
ATOM 674 O O . HIS A 1 84 ? -7.079 6.493 12.001 1.00 88.69 84 HIS A O 1
ATOM 680 N N . VAL A 1 85 ? -5.864 4.719 12.661 1.00 90.56 85 VAL A N 1
ATOM 681 C CA . VAL A 1 85 ? -6.846 4.236 13.646 1.00 90.56 85 VAL A CA 1
ATOM 682 C C . VAL A 1 85 ? -7.167 5.329 14.669 1.00 90.56 85 VAL A C 1
ATOM 684 O O . VAL A 1 85 ? -8.339 5.616 14.917 1.00 90.56 85 VAL A O 1
ATOM 687 N N . ILE A 1 86 ? -6.150 6.007 15.205 1.00 93.69 86 ILE A N 1
ATOM 688 C CA . ILE A 1 86 ? -6.328 7.127 16.139 1.00 93.69 86 ILE A CA 1
ATOM 689 C C . ILE A 1 86 ? -7.115 8.262 15.476 1.00 93.69 86 ILE A C 1
ATOM 691 O O . ILE A 1 86 ? -8.141 8.679 16.010 1.00 93.69 86 ILE A O 1
ATOM 695 N N . LYS A 1 87 ? -6.705 8.721 14.285 1.00 91.25 87 LYS A N 1
ATOM 696 C CA . LYS A 1 87 ? -7.390 9.803 13.554 1.00 91.25 87 LYS A CA 1
ATOM 697 C C . LYS A 1 87 ? -8.870 9.490 13.308 1.00 91.25 87 LYS A C 1
ATOM 699 O O . LYS A 1 87 ? -9.732 10.346 13.495 1.00 91.25 87 LYS A O 1
ATOM 704 N N . LYS A 1 88 ? -9.176 8.255 12.915 1.00 91.25 88 LYS A N 1
ATOM 705 C CA . LYS A 1 88 ? -10.540 7.762 12.689 1.00 91.25 88 LYS A CA 1
ATOM 706 C C . LYS A 1 88 ? -11.376 7.799 13.967 1.00 91.25 88 LYS A C 1
ATOM 708 O O . LYS A 1 88 ? -12.523 8.238 13.925 1.00 91.25 88 LYS A O 1
ATOM 713 N N . ASN A 1 89 ? -10.806 7.386 15.098 1.00 94.25 89 ASN A N 1
ATOM 714 C CA . ASN A 1 89 ? -11.483 7.443 16.394 1.00 94.25 89 ASN A CA 1
ATOM 715 C C . ASN A 1 89 ? -11.712 8.884 16.867 1.00 94.25 89 ASN A C 1
ATOM 717 O O . ASN A 1 89 ? -12.823 9.205 17.284 1.00 94.25 89 ASN A O 1
ATOM 721 N N . VAL A 1 90 ? -10.721 9.768 16.716 1.00 96.00 90 VAL A N 1
ATOM 722 C CA . VAL A 1 90 ? -10.860 11.201 17.028 1.00 96.00 90 VAL A CA 1
ATOM 723 C C . VAL A 1 90 ? -11.979 11.830 16.193 1.00 96.00 90 VAL A C 1
ATOM 725 O O . VAL A 1 90 ? -12.885 12.441 16.748 1.00 96.00 90 VAL A O 1
ATOM 728 N N . ASN A 1 91 ? -12.000 11.597 14.878 1.00 94.12 91 ASN A N 1
ATOM 729 C CA . ASN A 1 91 ? -13.053 12.118 13.999 1.00 94.12 91 ASN A CA 1
ATOM 730 C C . ASN A 1 91 ? -14.456 11.626 14.394 1.00 94.12 91 ASN A C 1
ATOM 732 O O . ASN A 1 91 ? -15.428 12.386 14.333 1.00 94.12 91 ASN A O 1
ATOM 736 N N . ARG A 1 92 ? -14.577 10.353 14.800 1.00 94.56 92 ARG A N 1
ATOM 737 C CA . ARG A 1 92 ? -15.838 9.793 15.311 1.00 94.56 92 ARG A CA 1
ATOM 738 C C . ARG A 1 92 ? -16.268 10.525 16.573 1.00 94.56 92 ARG A C 1
ATOM 740 O O . ARG A 1 92 ? -17.396 11.007 16.615 1.00 94.56 92 ARG A O 1
ATOM 747 N N . TYR A 1 93 ? -15.371 10.656 17.548 1.00 94.94 93 TYR A N 1
ATOM 748 C CA . TYR A 1 93 ? -15.636 11.363 18.798 1.00 94.94 93 TYR A CA 1
ATOM 749 C C . TYR A 1 93 ? -16.095 12.808 18.552 1.00 94.94 93 TYR A C 1
ATOM 751 O O . TYR A 1 93 ? -17.166 13.193 19.014 1.00 94.94 93 TYR A O 1
ATOM 759 N N . SER A 1 94 ? -15.385 13.567 17.711 1.00 94.44 94 SER A N 1
ATOM 760 C CA . SER A 1 94 ? -15.785 14.934 17.341 1.00 94.44 94 SER A CA 1
ATOM 761 C C . SER A 1 94 ? -17.165 14.986 16.673 1.00 94.44 94 SER A C 1
ATOM 763 O O . SER A 1 94 ? -17.945 15.909 16.900 1.00 94.44 94 SER A O 1
ATOM 765 N N . THR A 1 95 ? -17.508 13.983 15.859 1.00 95.06 95 THR A N 1
ATOM 766 C CA . THR A 1 95 ? -18.843 13.881 15.247 1.00 95.06 95 THR A CA 1
ATOM 767 C C . THR A 1 95 ? -19.928 13.630 16.297 1.00 95.06 95 THR A C 1
ATOM 769 O O . THR A 1 95 ? -21.015 14.201 16.192 1.00 95.06 95 THR A O 1
ATOM 772 N N . PHE A 1 96 ? -19.648 12.797 17.304 1.00 93.81 96 PHE A N 1
ATOM 773 C CA . PHE A 1 96 ? -20.557 12.564 18.428 1.00 93.81 96 PHE A CA 1
ATOM 774 C C . PHE A 1 96 ? -20.756 13.833 19.257 1.00 93.81 96 PHE A C 1
ATOM 776 O O . PHE A 1 96 ? -21.900 14.238 19.445 1.00 93.81 96 PHE A O 1
ATOM 783 N N . GLU A 1 97 ? -19.682 14.518 19.658 1.00 93.88 97 GLU A N 1
ATOM 784 C CA . GLU A 1 97 ? -19.781 15.770 20.420 1.00 93.88 97 GLU A CA 1
ATOM 785 C C . GLU A 1 97 ? -20.613 16.832 19.694 1.00 93.88 97 GLU A C 1
ATOM 787 O O . GLU A 1 97 ? -21.479 17.471 20.292 1.00 93.88 97 GLU A O 1
ATOM 792 N N . ASN A 1 98 ? -20.399 17.002 18.387 1.00 92.44 98 ASN A N 1
ATOM 793 C CA . ASN A 1 98 ? -21.150 17.972 17.592 1.00 92.44 98 ASN A CA 1
ATOM 794 C C . ASN A 1 98 ? -22.644 17.626 17.501 1.00 92.44 98 ASN A C 1
ATOM 796 O O . ASN A 1 98 ? -23.487 18.525 17.507 1.00 92.44 98 ASN A O 1
ATOM 800 N N . LYS A 1 99 ? -22.997 16.337 17.436 1.00 91.81 99 LYS A N 1
ATOM 801 C CA . LYS A 1 99 ? -24.400 15.896 17.475 1.00 91.81 99 LYS A CA 1
ATOM 802 C C . LYS A 1 99 ? -25.032 16.174 18.836 1.00 91.81 99 LYS A C 1
ATOM 804 O O . LYS A 1 99 ? -26.149 16.687 18.875 1.00 91.81 99 LYS A O 1
ATOM 809 N N . THR A 1 100 ? -24.321 15.902 19.929 1.00 90.62 100 THR A N 1
ATOM 810 C CA . THR A 1 100 ? -24.801 16.185 21.289 1.00 90.62 100 THR A CA 1
ATOM 811 C C . THR A 1 100 ? -25.085 17.675 21.462 1.00 90.62 100 THR A C 1
ATOM 813 O O . THR A 1 100 ? -26.218 18.039 21.767 1.00 90.62 100 THR A O 1
ATOM 816 N N . LYS A 1 101 ? -24.127 18.541 21.103 1.00 89.38 101 LYS A N 1
ATOM 817 C CA . LYS A 1 101 ? -24.286 20.006 21.160 1.00 89.38 101 LYS A CA 1
ATOM 818 C C . LYS A 1 101 ? -25.468 20.509 20.325 1.00 89.38 101 LYS A C 1
ATOM 820 O O . LYS A 1 101 ? -26.220 21.365 20.779 1.00 89.38 101 LYS A O 1
ATOM 825 N N . ARG A 1 102 ? -25.674 19.967 19.116 1.00 80.81 102 ARG A N 1
ATOM 826 C CA . ARG A 1 102 ? -26.844 20.309 18.277 1.00 80.81 102 ARG A CA 1
ATOM 827 C C . ARG A 1 102 ? -28.164 19.893 18.923 1.00 80.81 102 ARG A C 1
ATOM 829 O O . ARG A 1 102 ? -29.142 20.623 18.820 1.00 80.81 102 ARG A O 1
ATOM 836 N N . THR A 1 103 ? -28.192 18.737 19.578 1.00 79.25 103 THR A N 1
ATOM 837 C CA . THR A 1 103 ? -29.400 18.221 20.240 1.00 79.25 103 THR A CA 1
ATOM 838 C C . THR A 1 103 ? -29.738 19.045 21.482 1.00 79.25 103 THR A C 1
ATOM 840 O O . THR A 1 103 ? -30.900 19.350 21.725 1.00 79.25 103 THR A O 1
ATOM 843 N N . GLU A 1 104 ? -28.725 19.451 22.246 1.00 84.12 104 GLU A N 1
ATOM 844 C CA . GLU A 1 104 ? -28.873 20.349 23.396 1.00 84.12 104 GLU A CA 1
ATOM 845 C C . GLU A 1 104 ? -29.324 21.751 22.980 1.00 84.12 104 GLU A C 1
ATOM 847 O O . GLU A 1 104 ? -30.167 22.337 23.651 1.00 84.12 104 GLU A O 1
ATOM 852 N N . ALA A 1 105 ? -28.816 22.269 21.858 1.00 74.94 105 ALA A N 1
ATOM 853 C CA . ALA A 1 105 ? -29.237 23.555 21.309 1.00 74.94 105 ALA A CA 1
ATOM 854 C C . ALA A 1 105 ? -30.687 23.550 20.797 1.00 74.94 105 ALA A C 1
ATOM 856 O O . ALA A 1 105 ? -31.342 24.574 20.879 1.00 74.94 105 ALA A O 1
ATOM 857 N N . PHE A 1 106 ? -31.193 22.419 20.289 1.00 73.69 106 PHE A N 1
ATOM 858 C CA . PHE A 1 106 ? -32.589 22.285 19.843 1.00 73.69 106 PHE A CA 1
ATOM 859 C C . PHE A 1 106 ? -33.581 22.086 21.004 1.00 73.69 106 PHE A C 1
ATOM 861 O O . PHE A 1 106 ? -34.778 22.286 20.839 1.00 73.69 106 PHE A O 1
ATOM 868 N N . ARG A 1 107 ? -33.099 21.642 22.172 1.00 70.25 107 ARG A N 1
ATOM 869 C CA . ARG A 1 107 ? -33.913 21.459 23.388 1.00 70.25 107 ARG A CA 1
ATOM 870 C C . ARG A 1 107 ? -34.064 22.736 24.224 1.00 70.25 107 ARG A C 1
ATOM 872 O O . ARG A 1 107 ? -34.772 22.692 25.226 1.00 70.25 107 ARG A O 1
ATOM 879 N N . ARG A 1 108 ? -33.371 23.814 23.861 1.00 59.16 108 ARG A N 1
ATOM 880 C CA . ARG A 1 108 ? -33.502 25.148 24.460 1.00 59.16 108 ARG A CA 1
ATOM 881 C C . ARG A 1 108 ? -34.336 26.029 23.548 1.00 59.16 108 ARG A C 1
ATOM 883 O O . ARG A 1 108 ? -35.067 26.868 24.107 1.00 59.16 108 ARG A O 1
#

Sequence (108 aa):
MLWKHCICTNKTNHLQKCKRNIEGYSGKMEVDGALSIFRRSESKCNFRYTQYLGHDNTKAFNTIIEKNVYGDKCSVTKLECIGHVIKKNVNRYSTFENKTKRTEAFRR

Foldseek 3Di:
DFDPDDPDPDRPCCPVPPPDPDDDDPLVCLQVVLLVVQLCCCVPVVDGAQEDEDPPPCNNVVSCVVVCSPPPPGHHYYDYDPVRVVVVVVVVVVVVVVVVVVVVVVVD

Secondary structure (DSSP, 8-state):
---TT---S-SSSHHHH------S-HHHHHHHHHHHHHHHHHHHHS----EEE--S-HHHHHHHHHTTTTGGG---EEEPPHHHHHHHHHHHHHHHHHHHHHHHHHT-

InterPro domains:
  IPR049012 Mutator-like transposase domain [PF20700] (11-102)

pLDDT: mean 84.5, std 11.85, range [41.0, 96.0]

Organism: Araneus ventricosus (NCBI:txid182803)

Radius of gyration: 21.53 Å; chains: 1; bounding box: 51×44×50 Å